Protein AF-D6K4T4-F1 (afdb_monomer)

Mean predicted aligned error: 13.32 Å

Sequence (99 aa):
MVPPRDRLGEHSRRKRGLLTGPNPTDRGKNGSKIYLITDRNGLPLSLGTSAANLHDSRALKPLICGIPPVRSRRGPRRRKPDKLHADKGYDYAHLRRWL

Nearest PDB structures (foldseek):
  1y9w-assembly1_B  TM=7.362E-01  e=3.116E+00  Bacillus cereus ATCC 14579
  5jhf-assembly2_B  TM=5.772E-01  e=3.337E+00  Lachancea thermotolerans CBS 6340
  8yt8-assembly1_D  TM=3.711E-01  e=2.910E+00  Mus musculus
  7slt-assembly1_C  TM=4.833E-01  e=6.173E+00  Locusta migratoria
  1ihr-assembly1_A  TM=3.121E-01  e=3.116E+00  Escherichia coli

Structure (mmCIF, N/CA/C/O backbone):
data_AF-D6K4T4-F1
#
_entry.id   AF-D6K4T4-F1
#
loop_
_atom_site.group_PDB
_atom_site.id
_atom_site.type_symbol
_atom_site.label_atom_id
_atom_site.label_alt_id
_atom_site.label_comp_id
_atom_site.label_asym_id
_atom_site.label_entity_id
_atom_site.label_seq_id
_atom_site.pdbx_PDB_ins_code
_atom_site.Cartn_x
_atom_site.Cartn_y
_atom_site.Cartn_z
_atom_site.occupancy
_atom_site.B_iso_or_equiv
_atom_site.auth_seq_id
_atom_site.auth_comp_id
_atom_site.auth_asym_id
_atom_site.auth_atom_id
_atom_site.pdbx_PDB_model_num
ATOM 1 N N . MET A 1 1 ? -0.479 -24.448 -52.421 1.00 44.44 1 MET A N 1
ATOM 2 C CA . MET A 1 1 ? 0.383 -23.997 -51.308 1.00 44.44 1 MET A CA 1
ATOM 3 C C . MET A 1 1 ? 0.472 -22.479 -51.412 1.00 44.44 1 MET A C 1
ATOM 5 O O . MET A 1 1 ? 1.017 -21.990 -52.389 1.00 44.44 1 MET A O 1
ATOM 9 N N . VAL A 1 2 ? -0.214 -21.744 -50.535 1.00 41.44 2 VAL A N 1
ATOM 10 C CA . VAL A 1 2 ? -0.358 -20.277 -50.624 1.00 41.44 2 VAL A CA 1
ATOM 11 C C . VAL A 1 2 ? 0.696 -19.633 -49.715 1.00 41.44 2 VAL A C 1
ATOM 13 O O . VAL A 1 2 ? 0.738 -20.008 -48.543 1.00 41.44 2 VAL A O 1
ATOM 16 N N . PRO A 1 3 ? 1.544 -18.704 -50.192 1.00 46.31 3 PRO A N 1
ATOM 17 C CA . PRO A 1 3 ? 2.484 -18.010 -49.317 1.00 46.31 3 PRO A CA 1
ATOM 18 C C . PRO A 1 3 ? 1.729 -17.017 -48.410 1.00 46.31 3 PRO A C 1
ATOM 20 O O . PRO A 1 3 ? 0.803 -16.344 -48.878 1.00 46.31 3 PRO A O 1
ATOM 23 N N . PRO A 1 4 ? 2.073 -16.908 -47.114 1.00 47.19 4 PRO A N 1
ATOM 24 C CA . PRO A 1 4 ? 1.487 -15.898 -46.250 1.00 47.19 4 PRO A CA 1
ATOM 25 C C . PRO A 1 4 ? 2.014 -14.501 -46.598 1.00 47.19 4 PRO A C 1
ATOM 27 O O . PRO A 1 4 ? 3.181 -14.297 -46.915 1.00 47.19 4 PRO A O 1
ATOM 30 N N . ARG A 1 5 ? 1.069 -13.564 -46.543 1.00 42.91 5 ARG A N 1
ATOM 31 C CA . ARG A 1 5 ? 1.118 -12.165 -46.963 1.00 42.91 5 ARG A CA 1
ATOM 32 C C . ARG A 1 5 ? 2.067 -11.315 -46.118 1.00 42.91 5 ARG A C 1
ATOM 34 O O . ARG A 1 5 ? 2.003 -11.356 -44.891 1.00 42.91 5 ARG A O 1
ATOM 41 N N . ASP A 1 6 ? 2.806 -10.446 -46.801 1.00 46.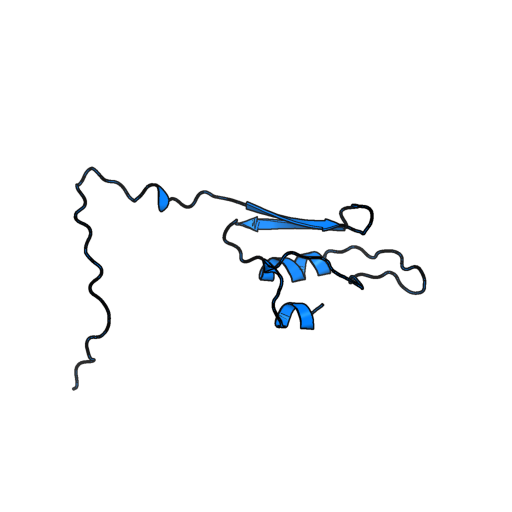88 6 ASP A N 1
ATOM 42 C CA . ASP A 1 6 ? 3.454 -9.262 -46.245 1.00 46.88 6 ASP A CA 1
ATOM 43 C C . ASP A 1 6 ? 2.472 -8.410 -45.432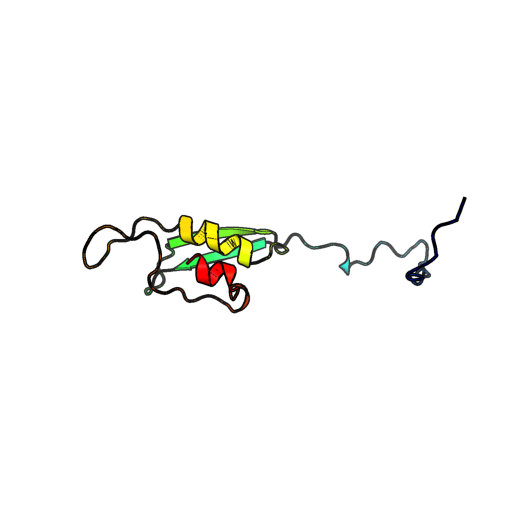 1.00 46.88 6 ASP A C 1
ATOM 45 O O . ASP A 1 6 ? 1.415 -7.993 -45.928 1.00 46.88 6 ASP A O 1
ATOM 49 N N . ARG A 1 7 ? 2.838 -8.087 -44.187 1.00 46.31 7 ARG A N 1
ATOM 50 C CA . ARG A 1 7 ? 2.339 -6.881 -43.523 1.00 46.31 7 ARG A CA 1
ATOM 51 C C . ARG A 1 7 ? 3.252 -6.454 -42.376 1.00 46.31 7 ARG A C 1
ATOM 53 O O . ARG A 1 7 ? 3.543 -7.242 -41.486 1.00 46.31 7 ARG A O 1
ATOM 60 N N . LEU A 1 8 ? 3.529 -5.149 -42.378 1.00 44.34 8 LEU A N 1
ATOM 61 C CA . LEU A 1 8 ? 4.123 -4.310 -41.330 1.00 44.34 8 LEU A CA 1
ATOM 62 C C . LEU A 1 8 ? 5.648 -4.134 -41.369 1.00 44.34 8 LEU A C 1
ATOM 64 O O . LEU A 1 8 ? 6.401 -4.773 -40.646 1.00 44.34 8 LEU A O 1
ATOM 68 N N . GLY A 1 9 ? 6.037 -3.097 -42.114 1.00 40.94 9 GLY A N 1
ATOM 69 C CA . GLY A 1 9 ? 6.836 -2.018 -41.540 1.00 40.94 9 GLY A CA 1
ATOM 70 C C . GLY A 1 9 ? 8.336 -2.188 -41.684 1.00 40.94 9 GLY A C 1
ATOM 71 O O . GLY A 1 9 ? 8.998 -2.725 -40.801 1.00 40.94 9 GLY A O 1
ATOM 72 N N . GLU A 1 10 ? 8.886 -1.630 -42.759 1.00 41.00 10 GLU A N 1
ATOM 73 C CA . GLU A 1 10 ? 10.305 -1.307 -42.833 1.00 41.00 10 GLU A CA 1
ATOM 74 C C . GLU A 1 10 ? 10.688 -0.424 -41.636 1.00 41.00 10 GLU A C 1
ATOM 76 O O . GLU A 1 10 ? 10.435 0.781 -41.605 1.00 41.00 10 GLU A O 1
ATOM 81 N N . HIS A 1 11 ? 11.311 -1.016 -40.618 1.00 46.94 11 HIS A N 1
ATOM 82 C CA . HIS A 1 11 ? 12.074 -0.230 -39.666 1.00 46.94 11 HIS A CA 1
ATOM 83 C C . HIS A 1 11 ? 13.258 0.365 -40.420 1.00 46.94 11 HIS A C 1
ATOM 85 O O . HIS A 1 11 ? 14.113 -0.364 -40.928 1.00 46.94 11 HIS A O 1
ATOM 91 N N . SER A 1 12 ? 13.300 1.695 -40.474 1.00 43.88 12 SER A N 1
ATOM 92 C CA . SER A 1 12 ? 14.419 2.468 -40.996 1.00 43.88 12 SER A CA 1
ATOM 93 C C . SER A 1 12 ? 15.725 1.959 -40.382 1.00 43.88 12 SER A C 1
ATOM 95 O O . SER A 1 12 ? 16.055 2.208 -39.218 1.00 43.88 12 SER A O 1
ATOM 97 N N . ARG A 1 13 ? 16.475 1.178 -41.167 1.00 48.47 13 ARG A N 1
ATOM 98 C CA . ARG A 1 13 ? 17.798 0.691 -40.783 1.00 48.47 13 ARG A CA 1
ATOM 99 C C . ARG A 1 13 ? 18.673 1.918 -40.556 1.00 48.47 13 ARG A C 1
ATOM 101 O O . ARG A 1 13 ? 18.957 2.681 -41.478 1.00 48.47 13 ARG A O 1
ATOM 108 N N . ARG A 1 14 ? 19.059 2.140 -39.298 1.00 51.03 14 ARG A N 1
ATOM 109 C CA . ARG A 1 14 ? 19.928 3.249 -38.902 1.00 51.03 14 ARG A CA 1
ATOM 110 C C . ARG A 1 14 ? 21.251 3.137 -39.660 1.00 51.03 14 ARG A C 1
ATOM 112 O O . ARG A 1 14 ? 21.967 2.153 -39.491 1.00 51.03 14 ARG A O 1
ATOM 119 N N . LYS A 1 15 ? 21.622 4.177 -40.409 1.00 49.56 15 LYS A N 1
ATOM 120 C CA . LYS A 1 15 ? 23.032 4.422 -40.734 1.00 49.56 15 LYS A CA 1
ATOM 121 C C . LYS A 1 15 ? 23.759 4.664 -39.405 1.00 49.56 15 LYS A C 1
ATOM 123 O O . LYS A 1 15 ? 23.545 5.695 -38.775 1.00 49.56 15 LYS A O 1
ATOM 128 N N . ARG A 1 16 ? 24.554 3.702 -38.933 1.00 57.16 16 ARG A N 1
ATOM 129 C CA . ARG A 1 16 ? 25.458 3.873 -37.783 1.00 57.16 16 ARG A CA 1
ATOM 130 C C . ARG A 1 16 ? 26.882 3.592 -38.238 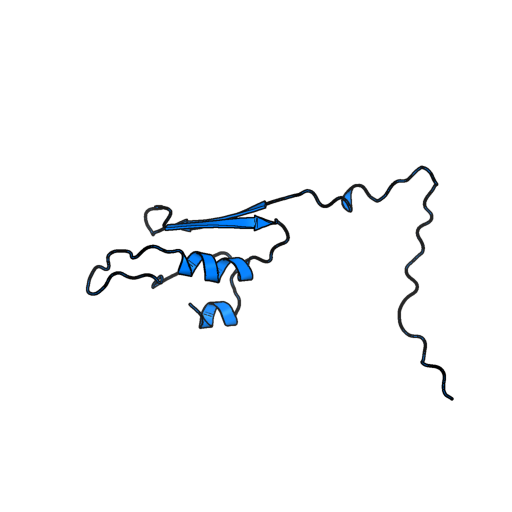1.00 57.16 16 ARG A C 1
ATOM 132 O O . ARG A 1 16 ? 27.105 2.620 -38.952 1.00 57.16 16 ARG A O 1
ATOM 139 N N . GLY A 1 17 ? 27.823 4.441 -37.835 1.00 56.12 17 GLY A N 1
ATOM 140 C CA . GLY A 1 17 ? 29.250 4.183 -38.021 1.00 56.12 17 GLY A CA 1
ATOM 141 C C . GLY A 1 17 ? 29.753 3.145 -37.016 1.00 56.12 17 GLY A C 1
ATOM 142 O O . GLY A 1 17 ? 29.203 3.029 -35.922 1.00 56.12 17 GLY A O 1
ATOM 143 N N . LEU A 1 18 ? 30.827 2.433 -37.369 1.00 53.22 18 LEU A N 1
ATOM 144 C CA . LEU A 1 18 ? 31.519 1.438 -36.526 1.00 53.22 18 LEU A CA 1
ATOM 145 C C . LEU A 1 18 ? 31.939 1.969 -35.138 1.00 53.22 18 LEU A C 1
ATOM 147 O O . LEU A 1 18 ? 32.166 1.184 -34.226 1.00 53.22 18 LEU A O 1
ATOM 151 N N . LEU A 1 19 ? 32.008 3.293 -34.969 1.00 53.31 19 LEU A N 1
ATOM 152 C CA . LEU A 1 19 ? 32.386 3.976 -33.726 1.00 53.31 19 LEU A CA 1
ATOM 153 C C . LEU A 1 19 ? 31.188 4.400 -32.859 1.00 53.31 19 LEU A C 1
ATOM 155 O O . LEU A 1 19 ? 31.370 4.951 -31.776 1.00 53.31 19 LEU A O 1
ATOM 159 N N . THR A 1 20 ? 29.952 4.179 -33.313 1.00 54.25 20 THR A N 1
ATOM 160 C CA . THR A 1 20 ? 28.750 4.517 -32.543 1.00 54.25 20 THR A CA 1
ATOM 161 C C . THR A 1 20 ? 28.237 3.269 -31.835 1.00 54.25 20 THR A C 1
ATOM 163 O O . THR A 1 20 ? 27.490 2.477 -32.412 1.00 54.25 20 THR A O 1
ATOM 166 N N . GLY A 1 21 ? 28.627 3.105 -30.568 1.00 65.62 21 GLY A N 1
ATOM 167 C CA . GLY A 1 21 ? 28.043 2.097 -29.682 1.00 65.62 21 GLY A CA 1
ATOM 168 C C . GLY A 1 21 ? 26.514 2.242 -29.544 1.00 65.62 21 GLY A C 1
ATOM 169 O O . GLY A 1 21 ? 25.923 3.212 -30.038 1.00 65.62 21 GLY A O 1
ATOM 170 N N . PRO A 1 22 ? 25.836 1.282 -28.886 1.00 61.59 22 PRO A N 1
ATOM 171 C CA . PRO A 1 22 ? 24.404 1.370 -28.602 1.00 61.59 22 PRO A CA 1
ATOM 172 C C . PRO A 1 22 ? 24.032 2.732 -28.005 1.00 61.59 22 PRO A C 1
ATOM 174 O O . PRO A 1 22 ? 24.824 3.329 -27.277 1.00 61.59 22 PRO A O 1
ATOM 177 N N . ASN A 1 23 ? 22.835 3.233 -28.334 1.00 59.78 23 ASN A N 1
ATOM 178 C CA . ASN A 1 23 ? 22.372 4.545 -27.879 1.00 59.78 23 ASN A CA 1
ATOM 179 C C . ASN A 1 23 ? 22.555 4.652 -26.351 1.00 59.78 23 ASN A C 1
ATOM 181 O O . ASN A 1 23 ? 22.032 3.791 -25.647 1.00 59.78 23 ASN A O 1
ATOM 185 N N . PRO A 1 24 ? 23.253 5.666 -25.808 1.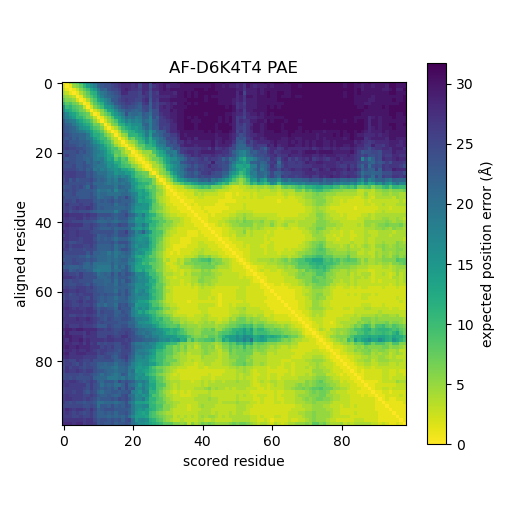00 57.12 24 PRO A N 1
ATOM 186 C CA . PRO A 1 24 ? 23.476 5.775 -24.364 1.00 57.12 24 PRO A CA 1
ATOM 187 C C . PRO A 1 24 ? 22.175 5.822 -23.545 1.00 57.12 24 PRO A C 1
ATOM 189 O O . PRO A 1 24 ? 22.188 5.501 -22.360 1.00 57.12 24 PRO A O 1
ATOM 192 N N . THR A 1 25 ? 21.042 6.157 -24.171 1.00 56.41 25 THR A N 1
ATOM 193 C CA . THR A 1 25 ? 19.702 6.104 -23.567 1.00 56.41 25 THR A CA 1
ATOM 194 C C . THR A 1 25 ? 19.097 4.693 -23.475 1.00 56.41 25 THR A C 1
ATOM 196 O O . THR A 1 25 ? 18.206 4.493 -22.659 1.00 56.41 25 THR A O 1
ATOM 199 N N . ASP A 1 26 ? 19.565 3.714 -24.262 1.00 57.81 26 ASP A N 1
ATOM 200 C CA . ASP A 1 26 ? 19.102 2.308 -24.198 1.00 57.81 26 ASP A CA 1
ATOM 201 C C . ASP A 1 26 ? 19.697 1.546 -23.003 1.00 57.81 26 ASP A C 1
ATOM 203 O O . ASP A 1 26 ? 19.264 0.441 -22.670 1.00 57.81 26 ASP A O 1
ATOM 207 N N . ARG A 1 27 ? 20.685 2.128 -22.316 1.00 58.19 27 ARG A N 1
ATOM 208 C CA . ARG A 1 27 ? 21.245 1.569 -21.086 1.00 58.19 27 ARG A CA 1
ATOM 209 C C . ARG A 1 27 ? 20.331 1.958 -19.925 1.00 58.19 27 ARG A C 1
ATOM 211 O O . ARG A 1 27 ? 20.599 2.923 -19.212 1.00 58.19 27 ARG A O 1
ATOM 218 N N . GLY A 1 28 ? 19.218 1.239 -19.775 1.00 59.78 28 GLY A N 1
ATOM 219 C CA . GLY A 1 28 ? 18.293 1.422 -18.657 1.00 59.78 28 GLY A CA 1
ATOM 220 C C . GLY A 1 28 ? 19.067 1.427 -17.338 1.00 59.78 28 GLY A C 1
ATOM 221 O O . GLY A 1 28 ? 19.659 0.421 -16.959 1.00 59.78 28 GLY A O 1
ATOM 222 N N . LYS A 1 29 ? 19.128 2.578 -16.662 1.00 60.56 29 LYS A N 1
ATOM 223 C CA . LYS A 1 29 ? 19.738 2.664 -15.332 1.00 60.56 29 LYS A CA 1
ATOM 224 C C . LYS A 1 29 ? 18.913 1.800 -14.380 1.00 60.56 29 LYS A C 1
ATOM 226 O O . LYS A 1 29 ? 17.683 1.848 -14.425 1.00 60.56 29 LYS A O 1
ATOM 231 N N . ASN A 1 30 ? 19.581 1.054 -13.501 1.00 70.44 30 ASN A N 1
ATOM 232 C CA . ASN A 1 30 ? 18.922 0.295 -12.440 1.00 70.44 30 ASN A CA 1
ATOM 233 C C . ASN A 1 30 ? 18.322 1.277 -11.427 1.00 70.44 30 ASN A C 1
ATOM 235 O O . ASN A 1 30 ? 18.958 1.642 -10.444 1.00 70.44 30 ASN A O 1
ATOM 239 N N . GLY A 1 31 ? 17.115 1.756 -11.707 1.00 81.19 31 GLY A N 1
ATOM 240 C CA . GLY A 1 31 ? 16.324 2.511 -10.751 1.00 81.19 31 GLY A CA 1
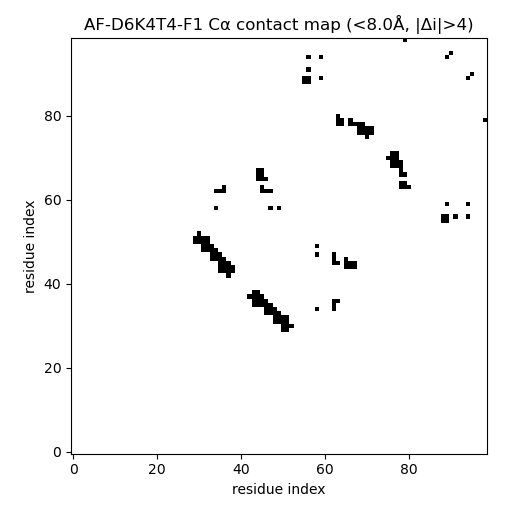ATOM 241 C C . GLY A 1 31 ? 15.541 1.568 -9.844 1.00 81.19 31 GLY A C 1
ATOM 242 O O . GLY A 1 31 ? 15.152 0.470 -10.255 1.00 81.19 31 GLY A O 1
ATOM 243 N N . SER A 1 32 ? 15.255 2.027 -8.633 1.00 88.38 32 SER A N 1
ATOM 244 C CA . SER A 1 32 ? 14.300 1.408 -7.721 1.00 88.38 32 SER A CA 1
ATOM 245 C C . SER A 1 32 ? 13.169 2.383 -7.402 1.00 88.38 32 SER A C 1
ATOM 247 O O . SER A 1 32 ? 13.329 3.600 -7.478 1.00 88.38 32 SER A O 1
ATOM 249 N N . LYS A 1 33 ? 12.004 1.833 -7.073 1.00 89.50 33 LYS A N 1
ATOM 250 C CA . LYS A 1 33 ? 10.863 2.561 -6.517 1.00 89.50 33 LYS A CA 1
ATOM 251 C C . LYS A 1 33 ? 10.654 2.095 -5.089 1.00 89.50 33 LYS A C 1
ATOM 253 O O . LYS A 1 33 ? 10.743 0.896 -4.821 1.00 89.50 33 LYS A O 1
ATOM 258 N N . ILE A 1 34 ? 10.365 3.037 -4.201 1.00 92.44 34 ILE A N 1
ATOM 259 C CA . ILE A 1 34 ? 9.974 2.763 -2.821 1.00 92.44 34 ILE A CA 1
ATOM 260 C C . ILE A 1 34 ? 8.500 3.108 -2.692 1.00 92.44 34 ILE A C 1
ATOM 262 O O . ILE A 1 34 ? 8.058 4.179 -3.103 1.00 92.44 34 ILE A O 1
ATOM 266 N N . TYR A 1 35 ? 7.758 2.193 -2.096 1.00 93.06 35 TYR A N 1
ATOM 267 C CA . TYR A 1 35 ? 6.360 2.345 -1.769 1.00 93.06 35 TYR A CA 1
ATOM 268 C C . TYR A 1 35 ? 6.196 2.353 -0.260 1.00 93.06 35 TYR A C 1
ATOM 270 O O . TYR A 1 35 ? 6.772 1.515 0.436 1.00 93.06 35 TYR A O 1
ATOM 278 N N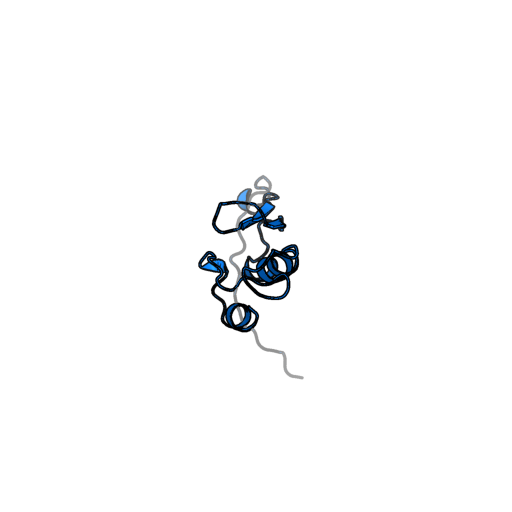 . LEU A 1 36 ? 5.390 3.282 0.238 1.00 93.81 36 LEU A N 1
ATOM 279 C CA . LEU A 1 36 ? 5.175 3.472 1.661 1.00 93.81 36 LEU A CA 1
ATOM 280 C C . LEU A 1 36 ? 3.688 3.678 1.940 1.00 93.81 36 LEU A C 1
ATOM 282 O O . LEU A 1 36 ? 3.045 4.518 1.317 1.00 93.81 36 LEU A O 1
ATOM 286 N N . ILE A 1 37 ? 3.160 2.928 2.903 1.00 93.94 37 ILE A N 1
ATOM 287 C CA . ILE A 1 37 ? 1.852 3.177 3.502 1.00 93.94 37 ILE A CA 1
ATOM 288 C C . ILE A 1 37 ? 2.080 3.791 4.870 1.00 93.94 37 ILE A C 1
ATOM 290 O O . ILE A 1 37 ? 2.782 3.210 5.697 1.00 93.94 37 ILE A O 1
ATOM 294 N N . THR A 1 38 ? 1.433 4.921 5.125 1.00 93.25 38 THR A N 1
ATOM 295 C CA . THR A 1 38 ? 1.413 5.564 6.436 1.00 93.25 38 THR A CA 1
ATOM 296 C C . THR A 1 38 ? 0.004 5.592 7.009 1.00 93.25 38 THR A C 1
ATOM 298 O O . THR A 1 38 ? -0.991 5.546 6.280 1.00 93.25 38 THR A O 1
ATOM 301 N N . ASP A 1 39 ? -0.092 5.681 8.331 1.00 90.75 39 ASP A N 1
ATOM 302 C CA . ASP A 1 39 ? -1.335 6.044 8.992 1.00 90.75 39 ASP A CA 1
ATOM 303 C C . ASP A 1 39 ? -1.642 7.546 8.808 1.00 90.75 39 ASP A C 1
ATOM 305 O O . ASP A 1 39 ? -0.918 8.286 8.134 1.00 90.75 39 ASP A O 1
ATOM 309 N N . ARG A 1 40 ? -2.735 8.013 9.422 1.00 89.38 40 ARG A N 1
ATOM 310 C CA . ARG A 1 40 ? -3.140 9.427 9.373 1.00 89.38 40 ARG A CA 1
ATOM 311 C C . ARG A 1 40 ? -2.115 10.376 10.011 1.00 89.38 40 ARG A C 1
ATOM 313 O O . ARG A 1 40 ? -2.047 11.529 9.604 1.00 89.38 40 ARG A O 1
ATOM 320 N N . ASN A 1 41 ? -1.365 9.911 11.003 1.00 90.81 41 ASN A N 1
ATOM 321 C CA . ASN A 1 41 ? -0.387 10.699 11.749 1.00 90.81 41 ASN A CA 1
ATOM 322 C C . ASN A 1 41 ? 1.021 10.623 11.130 1.00 90.81 41 ASN A C 1
ATOM 324 O O . ASN A 1 41 ? 1.950 11.219 11.666 1.00 90.81 41 ASN A O 1
ATOM 328 N N . GLY A 1 42 ? 1.185 9.900 10.016 1.00 90.31 42 GLY A N 1
ATOM 329 C CA . GLY A 1 42 ? 2.463 9.718 9.329 1.00 90.31 42 GLY A CA 1
ATOM 330 C C . GLY A 1 42 ? 3.273 8.507 9.800 1.00 90.31 42 GLY A C 1
ATOM 331 O O . GLY A 1 42 ? 4.396 8.325 9.336 1.00 90.31 42 GLY A O 1
ATOM 332 N N . LEU A 1 43 ? 2.732 7.654 10.677 1.00 92.25 43 LEU A N 1
ATOM 333 C CA . LEU A 1 43 ? 3.408 6.433 11.115 1.00 92.25 43 LEU A CA 1
ATOM 334 C C . LEU A 1 43 ? 3.495 5.441 9.943 1.00 92.25 43 LEU A C 1
ATOM 336 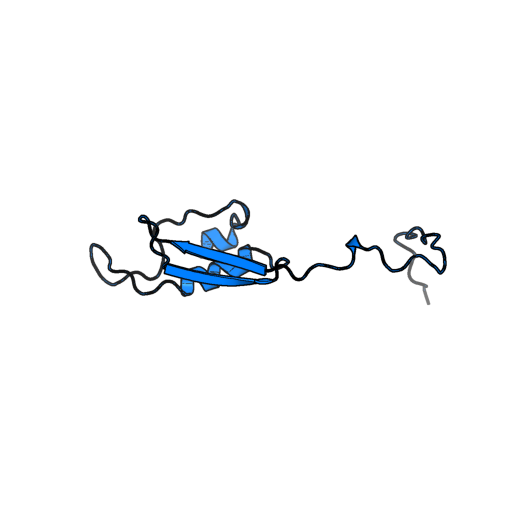O O . LEU A 1 43 ? 2.450 5.062 9.408 1.00 92.25 43 LEU A O 1
ATOM 340 N N . PRO A 1 44 ? 4.690 4.972 9.550 1.00 92.44 44 PRO A N 1
ATOM 341 C CA . PRO A 1 44 ? 4.824 3.976 8.495 1.00 92.44 44 PRO A CA 1
ATOM 342 C C . PRO A 1 44 ? 4.244 2.626 8.944 1.00 92.44 44 PRO A C 1
ATOM 344 O O . PRO A 1 44 ? 4.661 2.055 9.949 1.00 92.44 44 PRO A O 1
ATOM 347 N N . LEU A 1 45 ? 3.271 2.113 8.188 1.00 92.31 45 LEU A N 1
ATOM 348 C CA . LEU A 1 45 ? 2.590 0.838 8.434 1.00 92.31 45 LEU A CA 1
ATOM 349 C C . LEU A 1 45 ? 3.132 -0.296 7.562 1.00 92.31 45 LEU A C 1
ATOM 351 O O . LEU A 1 45 ? 3.158 -1.440 8.000 1.00 92.31 45 LEU A O 1
ATOM 355 N N . SER A 1 46 ? 3.532 -0.003 6.324 1.00 93.75 46 SER A N 1
ATOM 356 C CA . SER A 1 46 ? 4.102 -0.996 5.410 1.00 93.75 46 SER A CA 1
ATOM 357 C C . SER A 1 46 ? 5.017 -0.329 4.390 1.00 93.75 46 SER A C 1
ATOM 359 O O . SER A 1 46 ? 4.728 0.777 3.933 1.00 93.75 46 SER A O 1
ATOM 361 N N . LEU A 1 47 ? 6.108 -1.005 4.030 1.00 93.94 47 LEU A N 1
ATOM 362 C CA . LEU A 1 47 ? 7.091 -0.547 3.054 1.00 93.94 47 LEU A CA 1
ATOM 363 C C . LEU A 1 47 ? 7.382 -1.666 2.053 1.00 93.94 47 LEU A C 1
ATOM 365 O O . LEU A 1 47 ? 7.480 -2.834 2.423 1.00 93.94 47 LEU A O 1
ATOM 369 N N . GLY A 1 48 ? 7.541 -1.299 0.786 1.00 92.44 48 GLY A N 1
ATOM 370 C CA . GLY A 1 48 ? 7.924 -2.214 -0.280 1.00 92.44 48 GLY A CA 1
ATOM 371 C C . GLY A 1 48 ? 8.848 -1.532 -1.275 1.00 92.44 48 GLY A C 1
ATOM 372 O O . GLY A 1 48 ? 8.732 -0.335 -1.516 1.00 92.44 48 GLY A O 1
ATOM 373 N N . THR A 1 49 ? 9.746 -2.300 -1.881 1.00 91.50 49 THR A N 1
ATOM 374 C CA . THR A 1 49 ? 10.696 -1.794 -2.878 1.00 91.50 49 THR A CA 1
ATOM 375 C C . THR A 1 49 ? 10.596 -2.638 -4.139 1.00 91.50 49 THR A C 1
ATOM 377 O O . THR A 1 49 ? 10.496 -3.862 -4.063 1.00 91.50 49 THR A O 1
ATOM 380 N N . SER A 1 50 ? 10.636 -2.001 -5.307 1.00 89.12 50 SER A N 1
ATOM 381 C CA . SER A 1 50 ? 10.671 -2.692 -6.598 1.00 89.12 50 SER A CA 1
ATOM 382 C C . SER A 1 50 ? 11.698 -2.086 -7.545 1.00 89.12 50 SER A C 1
ATOM 384 O O . SER A 1 50 ? 12.236 -1.007 -7.304 1.00 89.12 50 SER A O 1
ATOM 386 N N . ALA A 1 51 ? 11.921 -2.752 -8.679 1.00 87.25 51 ALA A N 1
ATOM 387 C CA . ALA A 1 51 ? 12.580 -2.132 -9.822 1.00 87.25 51 ALA A CA 1
ATOM 388 C C . ALA A 1 51 ? 11.776 -0.919 -10.325 1.00 87.25 51 ALA A C 1
ATOM 390 O O . ALA A 1 51 ? 10.544 -0.904 -10.236 1.00 87.25 51 ALA A O 1
ATOM 391 N N . ALA A 1 52 ? 12.460 0.069 -10.902 1.00 85.31 52 ALA A N 1
ATOM 392 C CA . ALA A 1 52 ? 11.839 1.303 -11.385 1.00 85.31 52 ALA A CA 1
ATOM 393 C C . ALA A 1 52 ? 10.812 1.082 -12.502 1.00 85.31 52 ALA A C 1
ATOM 395 O O . ALA A 1 52 ? 9.841 1.827 -12.601 1.00 85.31 52 ALA A O 1
ATOM 396 N N . ASN A 1 53 ? 10.983 0.032 -13.303 1.00 83.62 53 ASN A N 1
ATOM 397 C CA . ASN A 1 53 ? 10.086 -0.269 -14.419 1.00 83.62 53 ASN A CA 1
ATOM 398 C C . ASN A 1 53 ? 8.885 -1.139 -14.010 1.00 83.62 53 ASN A C 1
ATOM 400 O O . ASN A 1 53 ? 8.089 -1.531 -14.863 1.00 83.62 53 ASN A O 1
ATOM 404 N N . LEU A 1 54 ? 8.738 -1.463 -12.719 1.00 85.81 54 LEU A N 1
ATOM 405 C CA . LEU A 1 54 ? 7.546 -2.142 -12.228 1.00 85.81 54 LEU A CA 1
ATOM 406 C C . LEU A 1 54 ? 6.372 -1.157 -12.203 1.00 85.81 54 LEU A C 1
ATOM 408 O O . LEU A 1 54 ? 6.488 -0.014 -11.752 1.00 85.81 54 LEU A O 1
ATOM 412 N N . HIS A 1 55 ? 5.241 -1.615 -12.729 1.00 86.19 55 HIS A N 1
ATOM 413 C CA . HIS A 1 55 ? 4.020 -0.831 -12.771 1.00 86.19 55 HIS A CA 1
ATOM 414 C C . HIS A 1 55 ? 3.347 -0.800 -11.393 1.00 86.19 55 HIS A C 1
ATOM 416 O O . HIS A 1 55 ? 3.120 -1.849 -10.786 1.00 86.19 55 HIS A O 1
ATOM 422 N N . ASP A 1 56 ? 3.007 0.399 -10.924 1.00 82.75 56 ASP A N 1
ATOM 423 C CA . ASP A 1 56 ? 2.647 0.673 -9.529 1.00 82.75 56 ASP A CA 1
ATOM 424 C C . ASP A 1 56 ? 1.404 -0.098 -9.056 1.00 82.75 56 ASP A C 1
ATOM 426 O O . ASP A 1 56 ? 1.353 -0.550 -7.912 1.00 82.75 56 ASP A O 1
ATOM 430 N N . SER A 1 57 ? 0.462 -0.422 -9.951 1.00 85.94 57 SER A N 1
ATOM 431 C CA . SER A 1 57 ? -0.706 -1.246 -9.597 1.00 85.94 57 SER A CA 1
ATOM 432 C C . SER A 1 57 ? -0.355 -2.639 -9.056 1.00 85.94 57 SER A C 1
ATOM 434 O O . SER A 1 57 ? -1.127 -3.221 -8.289 1.00 85.94 57 SER A O 1
ATOM 436 N N . ARG A 1 58 ? 0.827 -3.170 -9.400 1.00 88.81 58 ARG A N 1
ATOM 437 C CA . ARG A 1 58 ? 1.318 -4.456 -8.882 1.00 88.81 58 ARG A CA 1
ATOM 438 C C . ARG A 1 58 ? 1.800 -4.366 -7.435 1.00 88.81 58 ARG A C 1
ATOM 440 O O . ARG A 1 58 ? 1.760 -5.374 -6.736 1.00 88.81 58 ARG A O 1
ATOM 447 N N . ALA A 1 59 ? 2.226 -3.189 -6.980 1.00 88.69 59 ALA A N 1
ATOM 448 C CA . ALA A 1 59 ? 2.754 -2.993 -5.633 1.00 88.69 59 ALA A CA 1
ATOM 449 C C . ALA A 1 59 ? 1.651 -2.785 -4.580 1.00 88.69 59 ALA A C 1
ATOM 451 O O . ALA A 1 59 ? 1.859 -3.084 -3.407 1.00 88.69 59 ALA A O 1
ATOM 452 N N . LEU A 1 60 ? 0.452 -2.342 -4.977 1.00 90.94 60 LEU A N 1
ATOM 453 C CA . LEU A 1 60 ? -0.602 -1.966 -4.026 1.00 90.94 60 LEU A CA 1
ATOM 454 C C . LEU A 1 60 ? -1.081 -3.119 -3.136 1.00 90.94 60 LEU A C 1
ATOM 456 O O . LEU A 1 60 ? -1.171 -2.983 -1.918 1.00 90.94 60 LEU A O 1
ATOM 460 N N . LYS A 1 61 ? -1.410 -4.262 -3.745 1.00 92.12 61 LYS A N 1
ATOM 461 C CA . LYS A 1 61 ? -1.929 -5.427 -3.017 1.00 92.12 61 LYS A CA 1
ATOM 462 C C . LYS A 1 61 ? -0.951 -5.940 -1.953 1.00 92.12 61 LYS A C 1
ATOM 464 O O . LYS A 1 61 ? -1.381 -6.071 -0.807 1.00 92.12 61 LYS A O 1
ATOM 469 N N . PRO A 1 62 ? 0.333 -6.210 -2.275 1.00 91.81 62 PRO A N 1
ATOM 470 C CA . PRO A 1 62 ? 1.276 -6.675 -1.263 1.00 91.81 62 PRO A CA 1
ATOM 471 C C . PRO A 1 62 ? 1.502 -5.644 -0.151 1.00 91.81 62 PRO A C 1
ATOM 473 O O . PRO A 1 62 ? 1.594 -6.043 1.005 1.00 91.81 62 PRO A O 1
ATOM 476 N N . LEU A 1 63 ? 1.496 -4.340 -0.454 1.00 92.56 63 LEU A N 1
ATOM 477 C CA . LEU A 1 63 ? 1.624 -3.295 0.570 1.00 92.56 63 LEU A CA 1
ATOM 478 C C . LEU A 1 63 ? 0.454 -3.290 1.556 1.00 92.56 63 LEU A C 1
ATOM 480 O O . LEU A 1 63 ? 0.659 -3.253 2.764 1.00 92.56 63 LEU A O 1
ATOM 484 N N . ILE A 1 64 ? -0.781 -3.359 1.055 1.00 92.62 64 ILE A N 1
ATOM 485 C CA . ILE A 1 64 ? -1.977 -3.362 1.908 1.00 92.62 64 ILE A CA 1
ATOM 486 C C . ILE A 1 64 ? -2.031 -4.637 2.757 1.00 92.62 64 ILE A C 1
ATOM 488 O O . ILE A 1 64 ? -2.335 -4.573 3.945 1.00 92.62 64 ILE A O 1
ATOM 492 N N . CYS A 1 65 ? -1.687 -5.794 2.183 1.00 92.25 65 CYS A N 1
ATOM 493 C CA . CYS A 1 65 ? -1.588 -7.046 2.936 1.00 92.25 65 CYS A CA 1
ATOM 494 C C . CYS A 1 65 ? -0.483 -7.018 4.005 1.00 92.25 65 CYS A C 1
ATOM 496 O O . CYS A 1 65 ? -0.574 -7.755 4.986 1.00 92.25 65 CYS A O 1
ATOM 498 N N . GLY A 1 66 ? 0.540 -6.180 3.821 1.00 91.81 66 GLY A N 1
ATOM 499 C CA . GLY A 1 66 ? 1.632 -5.977 4.767 1.00 91.81 66 GLY A CA 1
ATOM 500 C C . GLY A 1 66 ? 1.296 -5.066 5.950 1.00 91.81 66 GLY A C 1
ATOM 501 O O . GLY A 1 66 ? 2.143 -4.911 6.826 1.00 91.81 66 GLY A O 1
ATOM 502 N N . ILE A 1 67 ? 0.101 -4.463 6.006 1.00 91.81 67 ILE A N 1
ATOM 503 C CA . ILE A 1 67 ? -0.310 -3.623 7.139 1.00 91.81 67 ILE A CA 1
ATOM 504 C C . ILE A 1 67 ? -0.461 -4.502 8.397 1.00 91.81 67 ILE A C 1
ATOM 506 O O . ILE A 1 67 ? -1.253 -5.456 8.397 1.00 91.81 67 ILE A O 1
ATOM 510 N N . PRO A 1 68 ? 0.252 -4.197 9.500 1.00 90.12 68 PRO A N 1
ATOM 511 C CA . PRO A 1 68 ? 0.114 -4.943 10.741 1.00 90.12 68 PRO A CA 1
ATOM 512 C C . PRO A 1 68 ? -1.293 -4.758 11.329 1.00 90.12 68 PRO A C 1
ATOM 514 O O . PRO A 1 68 ? -1.971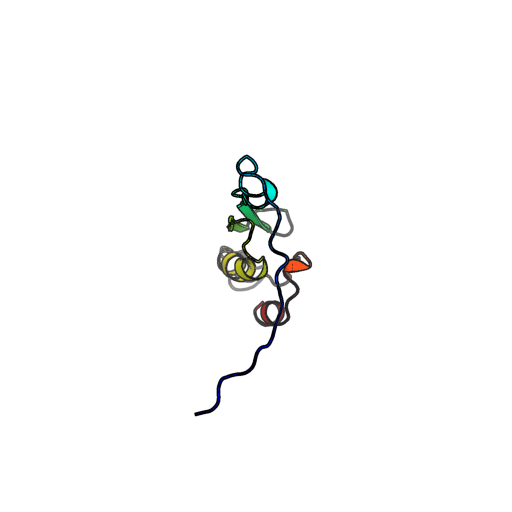 -3.779 11.025 1.00 90.12 68 PRO A O 1
ATOM 517 N N . PRO A 1 69 ? -1.761 -5.654 12.214 1.00 89.88 69 PRO A N 1
ATOM 518 C CA . PRO A 1 69 ? -3.043 -5.475 12.890 1.00 89.88 69 PRO A CA 1
ATOM 519 C C . PRO A 1 69 ? -3.085 -4.161 13.695 1.00 89.88 69 PRO A C 1
ATOM 521 O O . PRO A 1 69 ? -2.534 -4.083 14.795 1.00 89.88 69 PRO A O 1
ATOM 524 N N . VAL A 1 70 ? -3.779 -3.146 13.178 1.00 87.25 70 VAL A N 1
ATOM 525 C CA . VAL A 1 70 ? -3.942 -1.833 13.815 1.00 87.25 70 VAL A CA 1
ATOM 526 C C . VAL A 1 70 ? -5.137 -1.868 14.764 1.00 87.25 70 VAL A C 1
ATOM 528 O O . VAL A 1 70 ? -6.200 -2.407 14.437 1.00 87.25 70 VAL A O 1
ATOM 531 N N . ARG A 1 71 ? -4.988 -1.298 15.967 1.00 83.81 71 ARG A N 1
ATOM 532 C CA . ARG A 1 71 ? -6.082 -1.209 16.945 1.00 83.81 71 ARG A CA 1
ATOM 533 C C . ARG A 1 71 ? -7.239 -0.404 16.351 1.00 83.81 71 ARG A C 1
ATOM 535 O O . ARG A 1 71 ? -7.071 0.740 15.945 1.00 83.81 71 ARG A O 1
ATOM 542 N N . SER A 1 72 ? -8.424 -1.002 16.325 1.00 82.06 72 SER A N 1
ATOM 543 C CA . SER A 1 72 ? -9.644 -0.298 15.950 1.00 82.06 72 SER A CA 1
ATOM 544 C C . SER A 1 72 ? -10.231 0.423 17.166 1.00 82.06 72 SER A C 1
ATOM 546 O O . SER A 1 72 ? -10.014 0.031 18.315 1.00 82.06 72 SER A O 1
ATOM 548 N N . ARG A 1 73 ? -11.004 1.489 16.922 1.00 81.56 73 ARG A N 1
ATOM 549 C CA . ARG A 1 73 ? -11.737 2.194 17.988 1.00 81.56 73 ARG A CA 1
ATOM 550 C C . ARG A 1 73 ? -12.809 1.309 18.638 1.00 81.56 73 ARG A C 1
ATOM 552 O O . ARG A 1 73 ? -13.117 1.493 19.809 1.00 81.56 73 ARG A O 1
ATOM 559 N N . ARG A 1 74 ? -13.392 0.381 17.872 1.00 84.44 74 ARG A N 1
ATOM 560 C CA . ARG A 1 74 ? -14.378 -0.613 18.320 1.00 84.44 74 ARG A CA 1
ATOM 561 C C . ARG A 1 74 ? -14.176 -1.914 17.535 1.00 84.44 74 ARG A C 1
ATOM 563 O O . ARG A 1 74 ? -14.100 -1.862 16.305 1.00 84.44 74 ARG A O 1
ATOM 570 N N . GLY A 1 75 ? -14.159 -3.047 18.239 1.00 85.44 75 GLY A N 1
ATOM 571 C CA . GLY A 1 75 ? -14.076 -4.390 17.654 1.00 85.44 75 GLY A CA 1
ATOM 572 C C . GLY A 1 75 ? -12.644 -4.916 17.435 1.00 85.44 75 GLY A C 1
ATOM 573 O O . GLY A 1 75 ? -11.699 -4.423 18.052 1.00 85.44 75 GLY A O 1
ATOM 574 N N . PRO A 1 76 ? -12.468 -5.937 16.574 1.00 88.31 76 PRO A N 1
ATOM 575 C CA . PRO A 1 76 ? -11.168 -6.546 16.286 1.00 88.31 76 PRO A CA 1
ATOM 576 C C . PRO A 1 76 ? -10.160 -5.576 15.657 1.00 88.31 76 PRO A C 1
ATOM 578 O O . PRO A 1 76 ? -10.531 -4.540 15.094 1.00 88.31 76 PRO A O 1
ATOM 581 N N . ARG A 1 77 ? -8.867 -5.922 15.715 1.00 88.69 77 ARG A N 1
ATOM 582 C CA . ARG A 1 77 ? -7.810 -5.163 15.025 1.00 88.69 77 ARG A CA 1
ATOM 583 C C . ARG A 1 77 ? -8.037 -5.191 13.511 1.00 88.69 77 ARG A C 1
ATOM 585 O O . ARG A 1 77 ? -8.349 -6.243 12.955 1.00 88.69 77 ARG A O 1
ATOM 592 N N . ARG A 1 78 ? -7.857 -4.052 12.839 1.00 88.75 78 ARG A N 1
ATOM 593 C CA . ARG A 1 78 ? -8.005 -3.949 11.381 1.00 88.75 78 ARG A CA 1
ATOM 594 C C . ARG A 1 78 ? -6.686 -4.264 10.684 1.00 88.75 78 ARG A C 1
ATOM 596 O O . ARG A 1 78 ? -5.623 -3.913 11.184 1.00 88.75 78 ARG A O 1
ATOM 603 N N . ARG A 1 79 ? -6.771 -4.889 9.510 1.00 85.81 79 ARG A N 1
ATOM 604 C CA . ARG A 1 79 ? -5.637 -5.088 8.585 1.00 85.81 79 ARG A CA 1
ATOM 605 C C . ARG A 1 79 ? -5.823 -4.383 7.240 1.00 85.81 79 ARG A C 1
ATOM 607 O O . ARG A 1 79 ? -4.868 -4.242 6.495 1.00 85.81 79 ARG A O 1
ATOM 614 N N . LYS A 1 80 ? -7.044 -3.941 6.930 1.00 87.56 80 LYS A N 1
ATOM 615 C CA . LYS A 1 80 ? -7.361 -3.162 5.732 1.00 87.56 80 LYS A CA 1
ATOM 616 C C . LYS A 1 80 ? -7.741 -1.730 6.117 1.00 87.56 80 LYS A C 1
ATOM 618 O O . LYS A 1 80 ? -8.358 -1.544 7.171 1.00 87.56 80 LYS A O 1
ATOM 623 N N . PRO A 1 81 ? -7.380 -0.735 5.292 1.00 87.56 81 PRO A N 1
ATOM 624 C CA . PRO A 1 81 ? -7.780 0.644 5.518 1.00 87.56 81 PRO A CA 1
ATOM 625 C C . PRO A 1 81 ? -9.259 0.855 5.169 1.00 87.56 81 PRO A C 1
ATOM 627 O O . PRO A 1 81 ? -9.727 0.381 4.140 1.00 87.56 81 PRO A O 1
ATOM 630 N N . ASP A 1 82 ? -9.967 1.635 5.989 1.00 87.25 82 ASP A N 1
ATOM 631 C CA . ASP A 1 82 ? -11.338 2.086 5.687 1.00 87.25 82 ASP A CA 1
ATOM 632 C C . ASP A 1 82 ? -11.340 3.154 4.570 1.00 87.25 82 ASP A C 1
ATOM 634 O O . ASP A 1 82 ? -12.307 3.322 3.831 1.00 87.25 82 ASP A O 1
ATOM 638 N N . LYS A 1 83 ? -10.236 3.900 4.449 1.00 89.81 83 LYS A N 1
ATOM 639 C CA . LYS A 1 83 ? -10.003 4.915 3.422 1.00 89.81 83 LYS A CA 1
ATOM 640 C C . LYS A 1 83 ? -8.531 4.897 3.037 1.00 89.81 83 LYS A C 1
ATOM 642 O O . LYS A 1 83 ? -7.675 4.956 3.918 1.00 89.81 83 LYS A O 1
ATOM 647 N N . LEU A 1 84 ? -8.248 4.858 1.740 1.00 91.56 84 LEU A N 1
ATOM 648 C CA . LEU A 1 84 ? -6.893 4.894 1.203 1.00 91.56 84 LEU A CA 1
ATOM 649 C C . LEU A 1 84 ? -6.721 6.116 0.302 1.00 91.56 84 LEU A C 1
ATOM 651 O O . LEU A 1 84 ? -7.500 6.324 -0.626 1.00 91.56 84 LEU A O 1
ATOM 655 N N . HIS A 1 85 ? -5.695 6.911 0.588 1.00 91.31 85 HIS A N 1
ATOM 656 C CA . HIS A 1 85 ? -5.239 7.988 -0.280 1.00 91.31 85 HIS A CA 1
ATOM 657 C C . HIS A 1 85 ? -4.011 7.492 -1.040 1.00 91.31 85 HIS A C 1
ATOM 659 O O . HIS A 1 85 ? -3.033 7.085 -0.421 1.00 91.31 85 HIS A O 1
ATOM 665 N N . ALA A 1 86 ? -4.089 7.488 -2.366 1.00 91.81 86 ALA A N 1
ATOM 666 C CA . ALA A 1 86 ? -3.035 7.002 -3.245 1.00 91.81 86 ALA A CA 1
ATOM 667 C C . ALA A 1 86 ? -2.918 7.917 -4.470 1.00 91.81 86 ALA A C 1
ATOM 669 O O . ALA A 1 86 ? -3.820 8.715 -4.744 1.00 91.81 86 ALA A O 1
ATOM 670 N N . ASP A 1 87 ? -1.805 7.811 -5.192 1.00 89.12 87 ASP A N 1
ATOM 671 C CA . ASP A 1 87 ? -1.620 8.547 -6.439 1.00 89.12 87 ASP A CA 1
ATOM 672 C C . ASP A 1 87 ? -2.561 8.053 -7.558 1.00 89.12 87 ASP A C 1
ATOM 674 O O . ASP A 1 87 ? -3.222 7.013 -7.463 1.00 89.12 87 ASP A O 1
ATOM 678 N N . LYS A 1 88 ? -2.601 8.808 -8.660 1.00 88.56 88 LYS A N 1
ATOM 679 C CA . LYS A 1 88 ? -3.396 8.458 -9.846 1.00 88.56 88 LYS A CA 1
ATOM 680 C C . LYS A 1 88 ? -2.919 7.165 -10.528 1.00 88.56 88 LYS A C 1
ATOM 682 O O . LYS A 1 88 ? -3.706 6.511 -11.202 1.00 88.56 88 LYS A O 1
ATOM 687 N N . GLY A 1 89 ? -1.660 6.775 -10.350 1.00 87.44 89 GLY A N 1
ATOM 688 C CA . GLY A 1 89 ? -1.092 5.519 -10.841 1.00 87.44 89 GLY A CA 1
ATOM 689 C C . GLY A 1 89 ? -1.656 4.269 -10.157 1.00 87.44 89 GLY A C 1
ATOM 690 O O . GLY A 1 89 ? -1.431 3.167 -10.647 1.00 87.44 89 GLY A O 1
ATOM 691 N N . TYR A 1 90 ? -2.440 4.413 -9.085 1.00 89.31 90 TYR A N 1
ATOM 692 C CA . TYR A 1 90 ? -3.226 3.327 -8.485 1.00 89.31 90 TYR A CA 1
ATOM 693 C C . TYR A 1 90 ? -4.693 3.313 -8.920 1.00 89.31 90 TYR A C 1
ATOM 695 O O . TYR A 1 90 ? -5.453 2.439 -8.490 1.00 89.31 90 TYR A O 1
ATOM 703 N N . ASP A 1 91 ? -5.108 4.256 -9.769 1.00 91.06 91 ASP A N 1
ATOM 704 C CA . ASP A 1 91 ? -6.499 4.419 -10.167 1.00 91.06 91 ASP A CA 1
ATOM 705 C C . ASP A 1 91 ? -6.938 3.402 -11.232 1.00 91.06 91 ASP A C 1
ATOM 707 O O . ASP A 1 91 ? -7.143 3.714 -12.405 1.00 91.06 91 ASP A O 1
ATOM 711 N N . TYR A 1 92 ? -7.093 2.152 -10.805 1.00 92.19 92 TYR A N 1
ATOM 712 C CA . TYR A 1 92 ? -7.592 1.069 -11.639 1.00 92.19 92 TYR A CA 1
ATOM 713 C C . TYR A 1 92 ? -8.841 0.439 -11.029 1.00 92.19 92 TYR A C 1
ATOM 715 O O . TYR A 1 92 ? -8.879 0.109 -9.843 1.00 92.19 92 TYR A O 1
ATOM 723 N N . ALA A 1 93 ? -9.855 0.177 -11.860 1.00 93.12 93 ALA A N 1
ATOM 724 C CA . ALA A 1 93 ? -11.129 -0.396 -11.417 1.00 93.12 93 ALA A CA 1
ATOM 725 C C . ALA A 1 93 ? -10.965 -1.724 -10.653 1.00 93.12 93 ALA A C 1
ATOM 727 O O . ALA A 1 93 ? -11.657 -1.971 -9.666 1.00 93.12 93 ALA A O 1
ATOM 728 N N . HIS A 1 94 ? -10.015 -2.567 -11.071 1.00 91.06 94 HIS A N 1
ATOM 729 C CA . HIS A 1 94 ? -9.741 -3.844 -10.410 1.00 91.06 94 HIS A CA 1
ATOM 730 C C . HIS A 1 94 ? -9.067 -3.680 -9.037 1.00 91.06 94 HIS A C 1
ATOM 732 O O . HIS A 1 94 ? -9.236 -4.543 -8.179 1.00 91.06 94 HIS A O 1
ATOM 738 N N . LEU A 1 95 ? -8.324 -2.590 -8.813 1.00 91.31 95 LEU A N 1
ATOM 739 C CA . LEU A 1 95 ? -7.752 -2.264 -7.506 1.00 91.31 95 LEU A CA 1
ATOM 740 C C . LEU A 1 95 ? -8.809 -1.668 -6.583 1.00 91.31 95 LEU A C 1
ATOM 742 O O . LEU A 1 95 ? -8.935 -2.118 -5.450 1.00 91.31 95 LEU A O 1
ATOM 746 N N . ARG A 1 96 ? -9.636 -0.747 -7.092 1.00 90.38 96 ARG A N 1
ATOM 747 C CA . ARG A 1 96 ? -10.769 -0.180 -6.343 1.00 90.38 96 ARG A CA 1
ATOM 748 C C . ARG A 1 96 ? -11.766 -1.246 -5.884 1.00 90.38 96 ARG A C 1
ATOM 750 O O . ARG A 1 96 ? -12.284 -1.142 -4.786 1.00 90.38 96 ARG A O 1
ATOM 757 N N . ARG A 1 97 ? -12.022 -2.270 -6.707 1.00 91.56 97 ARG A N 1
ATOM 758 C CA . ARG A 1 97 ? -12.893 -3.404 -6.347 1.00 91.56 97 ARG A CA 1
ATOM 759 C C . ARG A 1 97 ? -12.261 -4.336 -5.306 1.00 91.56 97 ARG A C 1
ATOM 761 O O . ARG A 1 97 ? -12.979 -5.036 -4.605 1.00 91.56 97 ARG A O 1
ATOM 76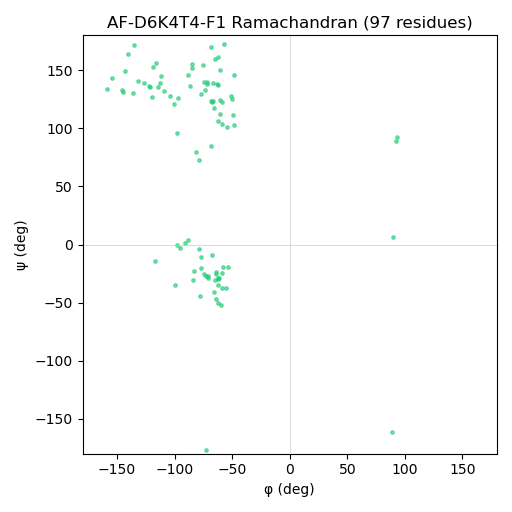8 N N . TRP A 1 98 ? -10.932 -4.418 -5.274 1.00 91.56 98 TRP A N 1
ATOM 769 C CA . TRP A 1 98 ? -10.211 -5.323 -4.378 1.00 91.56 98 TRP A CA 1
ATOM 770 C C . TRP A 1 98 ? -10.001 -4.745 -2.971 1.00 91.56 98 TRP A C 1
ATOM 772 O O . TRP A 1 98 ? -9.908 -5.516 -2.007 1.00 91.56 98 TRP A O 1
ATOM 782 N N . LEU A 1 99 ? -9.880 -3.417 -2.864 1.00 86.81 99 LEU A N 1
ATOM 783 C CA . LEU A 1 99 ? -9.765 -2.696 -1.594 1.00 86.81 99 LEU A CA 1
ATOM 784 C C . LEU A 1 99 ? -11.015 -2.919 -0.741 1.00 86.81 99 LEU A C 1
ATOM 786 O O . LEU A 1 99 ? -10.822 -3.493 0.361 1.00 86.81 99 LEU A O 1
#

Secondary structure (DSSP, 8-state):
-PPPPP-S---------TT-PSPGGGS----EEEEEEE-TTS-EEEEEEEETTS-THHHHHHHHHT---BPPSSSSPBSS-SS----GGG--HHHHHH-

Foldseek 3Di:
DDDDDDDDDDDPDDPDDPPDDDDPVVPPDFDKDKDFDADPVRHTQFIDMDTPPDQVLVVVVVRLQSGPQDDDPDDGGDSHDPDDDDDPSNPDPVSVVVD

Solvent-accessible surface area (backbone atoms only — not comparable to full-atom values): 6791 Å² total; per-residue (Å²): 138,82,83,86,77,91,82,83,77,88,73,80,78,74,91,70,59,99,85,60,69,80,61,80,80,74,60,74,72,92,46,68,38,80,47,76,41,58,50,97,88,64,52,79,50,24,75,47,76,46,55,52,86,59,61,60,62,70,52,50,60,63,39,48,72,49,29,59,77,39,82,45,99,71,75,70,61,38,49,69,75,95,72,82,90,76,62,78,74,55,75,41,75,73,50,66,72,67,108

Radius of gyration: 23.22 Å; Cα contacts (8 Å, |Δi|>4): 83; chains: 1; bounding box: 47×35×70 Å

pLDDT: mean 78.12, std 17.87, range [40.94, 93.94]